Protein AF-A0AAJ6JDS1-F1 (afdb_monomer_lite)

Foldseek 3Di:
DVVVVLVVLVVVLVVVLVVQLVCLVVPPPDPVSSVVSVVVSVVVSVVSVVVSVVVVVD

Radius of gyration: 13.96 Å; chains: 1; bounding box: 32×16×36 Å

Sequence (58 aa):
MAAISVLIGVLIIVVVGAICFWAIDRFAPDGRLAQLLKLLVVLVCLGAIVQRLLALTY

Structure (mmCIF, N/CA/C/O backbone):
data_AF-A0AAJ6JDS1-F1
#
_entry.id   AF-A0AAJ6JDS1-F1
#
loop_
_atom_site.group_PDB
_atom_site.id
_atom_site.type_symbol
_atom_site.label_atom_id
_atom_site.label_alt_id
_atom_site.label_comp_id
_atom_site.label_asym_id
_atom_site.label_entity_id
_atom_site.label_seq_id
_atom_site.pdbx_PDB_ins_code
_atom_site.Cartn_x
_atom_site.Cartn_y
_atom_site.Cartn_z
_atom_site.occupancy
_atom_site.B_iso_or_equiv
_atom_site.auth_seq_id
_atom_site.auth_comp_id
_atom_site.auth_asym_id
_atom_site.auth_atom_id
_atom_site.pdbx_PDB_model_num
ATOM 1 N N . MET A 1 1 ? 12.351 -6.439 -21.779 1.00 58.56 1 MET A N 1
ATOM 2 C CA . MET A 1 1 ? 12.433 -6.948 -20.387 1.00 58.56 1 MET A CA 1
ATOM 3 C C . MET A 1 1 ? 11.953 -5.931 -19.344 1.00 58.56 1 MET A C 1
ATOM 5 O O . MET A 1 1 ? 11.340 -6.356 -18.377 1.00 58.56 1 MET A O 1
ATOM 9 N N . ALA A 1 2 ? 12.126 -4.616 -19.551 1.00 63.00 2 ALA A N 1
ATOM 10 C CA . ALA A 1 2 ? 11.688 -3.578 -18.600 1.00 63.00 2 ALA A CA 1
ATOM 11 C C . ALA A 1 2 ? 10.160 -3.473 -18.380 1.00 63.00 2 ALA A C 1
ATOM 13 O O . ALA A 1 2 ? 9.711 -3.180 -17.279 1.00 63.00 2 ALA A O 1
ATOM 14 N N . ALA A 1 3 ? 9.335 -3.755 -19.394 1.00 69.81 3 ALA A N 1
ATOM 15 C CA . ALA A 1 3 ? 7.877 -3.657 -19.247 1.00 69.81 3 ALA A CA 1
ATOM 16 C C . ALA A 1 3 ? 7.310 -4.646 -18.209 1.00 69.81 3 ALA A C 1
ATOM 18 O O . ALA A 1 3 ? 6.394 -4.310 -17.466 1.00 69.81 3 ALA A O 1
ATOM 19 N N . ILE A 1 4 ? 7.889 -5.849 -18.123 1.00 79.69 4 ILE A N 1
ATOM 20 C CA . ILE A 1 4 ? 7.415 -6.921 -17.236 1.00 79.69 4 ILE A CA 1
ATOM 21 C C . ILE A 1 4 ? 7.731 -6.588 -15.770 1.00 79.69 4 ILE A C 1
ATOM 23 O O . ILE A 1 4 ? 6.879 -6.772 -14.904 1.00 79.69 4 ILE A O 1
ATOM 27 N N . SER A 1 5 ? 8.917 -6.039 -15.480 1.00 77.06 5 SER A N 1
ATOM 28 C CA . SER A 1 5 ? 9.300 -5.643 -14.116 1.00 77.06 5 SER A CA 1
ATOM 29 C C . SER A 1 5 ? 8.462 -4.473 -13.592 1.00 77.06 5 SER A C 1
ATOM 31 O O . SER A 1 5 ? 8.073 -4.451 -12.420 1.00 77.06 5 SER A O 1
ATOM 33 N N . VAL A 1 6 ? 8.117 -3.526 -14.468 1.00 78.62 6 VAL A N 1
ATOM 34 C CA . VAL A 1 6 ? 7.189 -2.443 -14.129 1.00 78.62 6 VAL A CA 1
ATOM 35 C C . VAL A 1 6 ? 5.807 -3.017 -13.812 1.00 78.62 6 VAL A C 1
ATOM 37 O O . VAL A 1 6 ? 5.274 -2.710 -12.745 1.00 78.62 6 VAL A O 1
ATOM 40 N N . LEU A 1 7 ? 5.277 -3.903 -14.663 1.00 82.12 7 LEU A N 1
ATOM 41 C CA . LEU A 1 7 ? 3.954 -4.517 -14.494 1.00 82.12 7 LEU A CA 1
ATOM 42 C C . LEU A 1 7 ? 3.826 -5.302 -13.183 1.00 82.12 7 LEU A C 1
ATOM 44 O O . LEU A 1 7 ? 2.881 -5.079 -12.431 1.00 82.12 7 LEU A O 1
ATOM 48 N N . ILE A 1 8 ? 4.801 -6.167 -12.876 1.00 84.75 8 ILE A N 1
ATOM 49 C CA . ILE A 1 8 ? 4.837 -6.950 -11.627 1.00 84.75 8 ILE A CA 1
ATOM 50 C C . ILE A 1 8 ? 4.792 -6.018 -10.424 1.00 84.75 8 ILE A C 1
ATOM 52 O O . ILE A 1 8 ? 4.068 -6.236 -9.460 1.00 84.75 8 ILE A O 1
ATOM 56 N N . GLY A 1 9 ? 5.554 -4.939 -10.490 1.00 80.25 9 GLY A N 1
ATOM 57 C CA . GLY A 1 9 ? 5.617 -4.006 -9.396 1.00 80.25 9 GLY A CA 1
ATOM 58 C C . GLY A 1 9 ? 4.364 -3.159 -9.193 1.00 80.25 9 GLY A C 1
ATOM 59 O O . GLY A 1 9 ? 4.001 -2.889 -8.053 1.00 80.25 9 GLY A O 1
ATOM 60 N N . VAL A 1 10 ? 3.674 -2.779 -10.271 1.00 81.00 10 VAL A N 1
ATOM 61 C CA . VAL A 1 10 ? 2.345 -2.156 -10.168 1.00 81.00 10 VAL A CA 1
ATOM 62 C C . VAL A 1 10 ? 1.353 -3.149 -9.561 1.00 81.00 10 VAL A C 1
ATOM 64 O O . VAL A 1 10 ? 0.604 -2.784 -8.658 1.00 81.00 10 VAL A O 1
ATOM 67 N N . LEU A 1 11 ? 1.401 -4.415 -9.988 1.00 86.44 11 LEU A N 1
ATOM 68 C CA . LEU A 1 11 ? 0.544 -5.475 -9.461 1.00 86.44 11 LEU A CA 1
ATOM 69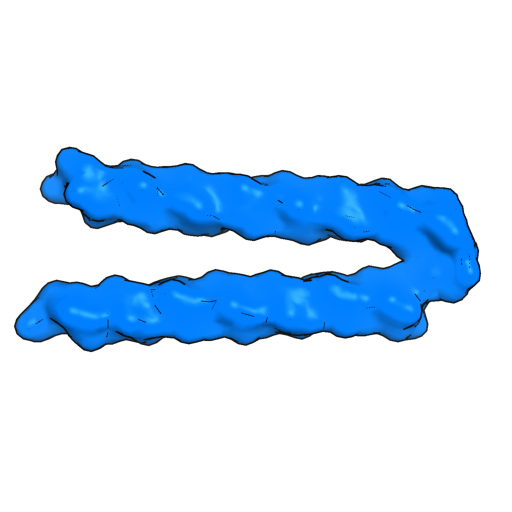 C C . LEU A 1 11 ? 0.742 -5.662 -7.948 1.00 86.44 11 LEU A C 1
ATOM 71 O O . LEU A 1 11 ? -0.235 -5.718 -7.209 1.00 86.44 11 LEU A O 1
ATOM 75 N N . ILE A 1 12 ? 1.994 -5.677 -7.474 1.00 85.38 12 ILE A N 1
ATOM 76 C CA . ILE A 1 12 ? 2.312 -5.768 -6.041 1.00 85.38 12 ILE A CA 1
ATOM 77 C C . ILE A 1 12 ? 1.727 -4.576 -5.276 1.00 85.38 12 ILE A C 1
ATOM 79 O O . ILE A 1 12 ? 1.107 -4.777 -4.236 1.00 85.38 12 ILE A O 1
ATOM 83 N N . ILE A 1 13 ? 1.867 -3.350 -5.788 1.00 81.38 13 ILE A N 1
ATOM 84 C CA . ILE A 1 13 ? 1.338 -2.149 -5.118 1.00 81.38 13 ILE A CA 1
ATOM 85 C C . ILE A 1 13 ? -0.186 -2.220 -4.986 1.00 81.38 13 ILE A C 1
ATOM 87 O O . ILE A 1 13 ? -0.721 -1.929 -3.917 1.00 81.38 13 ILE A O 1
ATOM 91 N N . VAL A 1 14 ? -0.886 -2.645 -6.041 1.00 83.44 14 VAL A N 1
ATOM 92 C CA . VAL A 1 14 ? -2.349 -2.787 -6.022 1.00 83.44 14 VAL A CA 1
ATOM 93 C C . VAL A 1 14 ? -2.785 -3.872 -5.034 1.00 83.44 14 VAL A C 1
ATOM 95 O O . VAL A 1 14 ? -3.698 -3.640 -4.243 1.00 83.44 14 VAL A O 1
ATOM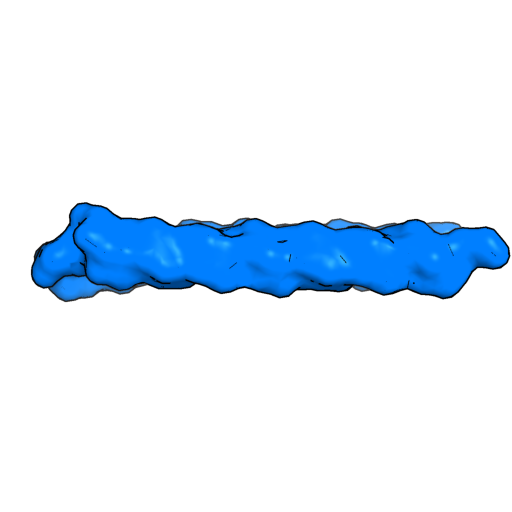 98 N N . VAL A 1 15 ? -2.115 -5.030 -5.028 1.00 86.44 15 VAL A N 1
ATOM 99 C CA . VAL A 1 15 ? -2.429 -6.144 -4.116 1.00 86.44 15 VAL A CA 1
ATOM 100 C C . VAL A 1 15 ? -2.188 -5.748 -2.658 1.00 86.44 15 VAL A C 1
ATOM 102 O O . VAL A 1 15 ? -3.061 -5.954 -1.817 1.00 86.44 15 VAL A O 1
ATOM 105 N N . VAL A 1 16 ? -1.045 -5.130 -2.353 1.00 82.19 16 VAL A N 1
ATOM 106 C CA . VAL A 1 16 ? -0.723 -4.665 -0.995 1.00 82.19 16 VAL A CA 1
ATOM 107 C C . VAL A 1 16 ? -1.708 -3.584 -0.547 1.00 82.19 16 VAL A C 1
ATOM 109 O O . VAL A 1 16 ? -2.223 -3.660 0.567 1.00 82.19 16 VAL A O 1
ATOM 112 N N . GLY A 1 17 ? -2.041 -2.626 -1.421 1.00 79.88 17 GLY A N 1
ATOM 113 C CA . GLY A 1 17 ? -3.033 -1.589 -1.138 1.00 79.88 17 GLY A CA 1
ATOM 114 C C . GLY A 1 17 ? -4.413 -2.167 -0.815 1.00 79.88 17 GLY A C 1
ATOM 115 O O . GLY A 1 17 ? -5.018 -1.783 0.185 1.00 79.88 17 GLY A O 1
ATOM 116 N N . ALA A 1 18 ? -4.882 -3.139 -1.602 1.00 81.62 18 ALA A N 1
ATOM 117 C CA . ALA A 1 18 ? -6.168 -3.800 -1.386 1.00 81.62 18 ALA A CA 1
ATOM 118 C C . ALA A 1 18 ? -6.211 -4.598 -0.072 1.00 81.62 18 ALA A C 1
ATOM 120 O O . ALA A 1 18 ? -7.184 -4.492 0.675 1.00 81.62 18 ALA A O 1
ATOM 121 N N . ILE A 1 19 ? -5.152 -5.351 0.249 1.00 84.19 19 ILE A N 1
ATOM 122 C CA . ILE A 1 19 ? -5.062 -6.126 1.499 1.00 84.19 19 ILE A CA 1
ATOM 123 C C . ILE A 1 19 ? -5.030 -5.194 2.711 1.00 84.19 19 ILE A C 1
ATOM 125 O O . ILE A 1 19 ? -5.742 -5.429 3.685 1.00 84.19 19 ILE A O 1
ATOM 129 N N . CYS A 1 20 ? -4.246 -4.117 2.653 1.00 78.12 20 CYS A N 1
ATOM 130 C CA . CYS A 1 20 ? -4.191 -3.118 3.714 1.00 78.12 20 CYS A CA 1
ATOM 131 C C . CYS A 1 20 ? -5.547 -2.434 3.924 1.00 78.12 20 CYS A C 1
ATOM 133 O O . CYS A 1 20 ? -5.985 -2.290 5.064 1.00 78.12 20 CYS A O 1
ATOM 135 N N . PHE A 1 21 ? -6.237 -2.059 2.844 1.00 71.38 21 PHE A N 1
ATOM 136 C CA . PHE A 1 21 ? -7.560 -1.441 2.927 1.00 71.38 21 PHE A CA 1
ATOM 137 C C . PHE A 1 21 ? -8.596 -2.397 3.532 1.00 71.38 21 PHE A C 1
ATOM 139 O O . PHE A 1 21 ? -9.365 -2.001 4.406 1.00 71.38 21 PHE A O 1
ATOM 146 N N . TRP A 1 22 ? -8.562 -3.669 3.128 1.00 80.88 22 TRP A N 1
ATOM 147 C CA . TRP A 1 22 ? -9.432 -4.710 3.672 1.00 80.88 22 TRP A CA 1
ATOM 148 C C . TRP A 1 22 ? -9.141 -5.011 5.146 1.00 80.88 22 TRP A C 1
ATOM 150 O O . TRP A 1 22 ? -10.065 -5.140 5.944 1.00 80.88 22 TRP A O 1
ATOM 160 N N . ALA A 1 23 ? -7.866 -5.073 5.537 1.00 74.06 23 ALA A N 1
ATOM 161 C CA . ALA A 1 23 ? -7.480 -5.289 6.925 1.00 74.06 23 ALA A CA 1
ATOM 162 C C . ALA A 1 23 ? -7.950 -4.136 7.827 1.00 74.06 23 ALA A C 1
ATOM 164 O O . ALA A 1 23 ? -8.461 -4.386 8.914 1.00 74.06 23 ALA A O 1
ATOM 165 N N . ILE A 1 24 ? -7.858 -2.879 7.381 1.00 69.00 24 ILE A N 1
ATOM 166 C CA . ILE A 1 24 ? -8.395 -1.757 8.164 1.00 69.00 24 ILE A CA 1
ATOM 167 C C . ILE A 1 24 ? -9.898 -1.913 8.388 1.00 69.00 2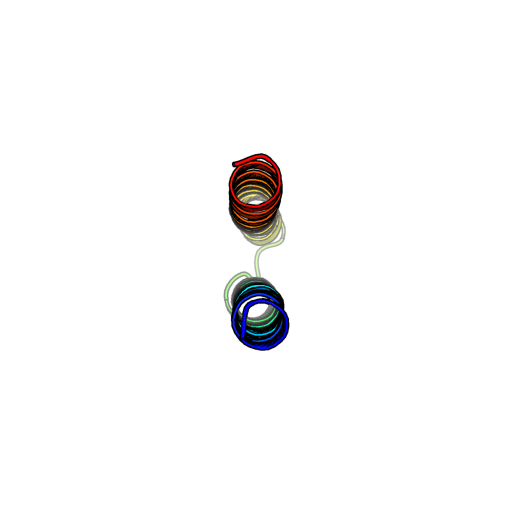4 ILE A C 1
ATOM 169 O O . ILE A 1 24 ? -10.363 -1.775 9.517 1.00 69.00 24 ILE A O 1
ATOM 173 N N . ASP A 1 25 ? -10.639 -2.208 7.321 1.00 71.50 25 ASP A N 1
ATOM 174 C CA . ASP A 1 25 ? -12.096 -2.334 7.371 1.00 71.50 25 ASP A CA 1
ATOM 175 C C . ASP A 1 25 ? -12.533 -3.510 8.262 1.00 71.50 25 ASP A C 1
ATOM 177 O O . ASP A 1 25 ? -13.493 -3.414 9.023 1.00 71.50 25 ASP A O 1
ATOM 181 N 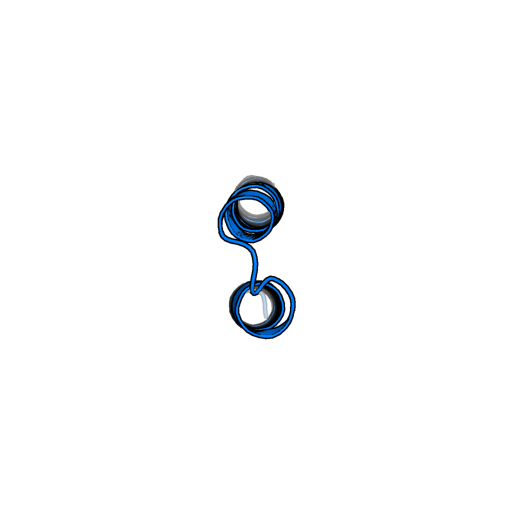N . ARG A 1 26 ? -11.767 -4.610 8.241 1.00 69.19 26 ARG A N 1
ATOM 182 C CA . ARG A 1 26 ? -12.052 -5.820 9.020 1.00 69.19 26 ARG A CA 1
ATOM 183 C C . ARG A 1 26 ? -11.662 -5.716 10.496 1.00 69.19 26 ARG A C 1
ATOM 185 O O . ARG A 1 26 ? -12.343 -6.314 11.327 1.00 69.19 26 ARG A O 1
ATOM 192 N N . PHE A 1 27 ? -10.560 -5.038 10.822 1.00 60.69 27 PHE A N 1
ATOM 193 C CA . PHE A 1 27 ? -9.974 -5.054 12.169 1.00 60.69 27 PHE A CA 1
ATOM 194 C C . PHE A 1 27 ? -10.255 -3.794 13.000 1.00 60.69 27 PHE A C 1
ATOM 196 O O . PHE A 1 27 ? -10.040 -3.831 14.210 1.00 60.69 27 PHE A O 1
ATOM 203 N N . ALA A 1 28 ? -10.758 -2.705 12.409 1.00 60.50 28 ALA A N 1
ATOM 204 C CA . ALA A 1 28 ? -11.099 -1.482 13.139 1.00 60.50 28 ALA A CA 1
ATOM 205 C C . ALA A 1 28 ? -12.619 -1.201 13.116 1.00 60.50 28 ALA A C 1
ATOM 207 O O . ALA A 1 28 ? -13.072 -0.367 12.331 1.00 60.50 28 ALA A O 1
ATOM 208 N N . PRO A 1 29 ? -13.419 -1.854 13.985 1.00 63.47 29 PRO A N 1
ATOM 209 C CA . PRO A 1 29 ? -14.845 -1.546 14.139 1.00 63.47 29 PRO A CA 1
ATOM 210 C C . PRO A 1 29 ? -15.093 -0.158 14.765 1.00 63.47 29 PRO A C 1
ATOM 212 O O . PRO A 1 29 ? -16.168 0.416 14.593 1.00 63.47 29 PRO A O 1
ATOM 215 N N . ASP A 1 30 ? -14.096 0.416 15.447 1.00 66.69 30 ASP A N 1
ATOM 216 C CA . ASP A 1 30 ? -14.146 1.762 16.018 1.00 66.69 30 ASP A CA 1
ATOM 217 C C . ASP A 1 30 ? -13.724 2.827 14.992 1.00 66.69 30 ASP A C 1
ATOM 219 O O . ASP A 1 30 ? -12.564 2.903 14.570 1.00 66.69 30 ASP A O 1
ATOM 223 N N . GLY A 1 31 ? -14.652 3.717 14.626 1.00 69.62 31 GLY A N 1
ATOM 224 C CA . GLY A 1 31 ? -14.468 4.681 13.530 1.00 69.62 31 GLY A CA 1
ATOM 225 C C . GLY A 1 31 ? -13.247 5.606 13.657 1.00 69.62 31 GLY A C 1
ATOM 226 O O . GLY A 1 31 ? -12.660 5.998 12.649 1.00 69.62 31 GLY A O 1
ATOM 227 N N . ARG A 1 32 ? -12.799 5.919 14.883 1.00 73.88 32 ARG A N 1
ATOM 228 C CA . ARG A 1 32 ? -11.606 6.755 15.122 1.00 73.88 32 ARG A CA 1
ATOM 229 C C . ARG A 1 32 ? -10.293 6.014 14.849 1.00 73.88 32 ARG A C 1
ATOM 231 O O . ARG A 1 32 ? -9.368 6.610 14.298 1.00 73.88 32 ARG A O 1
ATOM 238 N N . LEU A 1 33 ? -10.216 4.728 15.202 1.00 67.88 33 LEU A N 1
ATOM 239 C CA . LEU A 1 33 ? -9.045 3.890 14.926 1.00 67.88 33 LEU A CA 1
ATOM 240 C C . LEU A 1 33 ? -8.945 3.576 13.429 1.00 67.88 33 LEU A C 1
ATOM 242 O O . LEU A 1 33 ? -7.861 3.662 12.852 1.00 67.88 33 LEU A O 1
ATOM 246 N N . ALA A 1 34 ? -10.085 3.308 12.785 1.00 70.25 34 ALA A N 1
ATOM 247 C CA . ALA A 1 34 ? -10.157 3.080 11.344 1.00 70.25 34 ALA A CA 1
ATOM 248 C C . ALA A 1 34 ? -9.626 4.280 10.540 1.00 70.25 34 ALA A C 1
ATOM 250 O O . ALA A 1 34 ? -8.958 4.108 9.520 1.00 70.25 34 ALA A O 1
ATOM 251 N N . GLN A 1 35 ? -9.879 5.504 11.014 1.00 70.50 35 GLN A N 1
ATOM 252 C CA . GLN A 1 35 ? -9.431 6.727 10.349 1.00 70.50 35 GLN A CA 1
ATOM 253 C C . GLN A 1 35 ? -7.910 6.938 10.454 1.00 70.50 35 GLN A C 1
ATOM 255 O O . GLN A 1 35 ? -7.279 7.304 9.464 1.00 70.50 35 GLN A O 1
ATOM 260 N N . LEU A 1 36 ? -7.309 6.654 11.617 1.00 74.75 36 LEU A N 1
ATOM 261 C CA . LEU A 1 36 ? -5.851 6.685 11.807 1.00 74.75 36 LEU A CA 1
ATOM 262 C C . LEU A 1 36 ? -5.143 5.628 10.950 1.00 74.75 36 LEU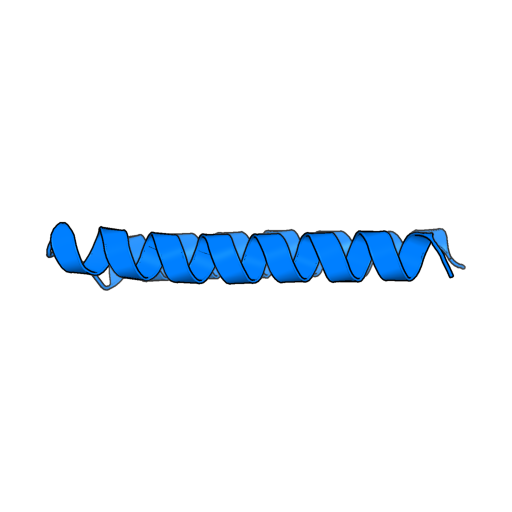 A C 1
ATOM 264 O O . LEU A 1 36 ? -4.124 5.917 10.322 1.00 74.75 36 LEU A O 1
ATOM 268 N N . LEU A 1 37 ? -5.703 4.420 10.875 1.00 75.50 37 LEU A N 1
ATOM 269 C CA . LEU A 1 37 ? -5.107 3.330 10.106 1.00 75.50 37 LEU A CA 1
ATOM 270 C C . LEU A 1 37 ? -5.249 3.552 8.588 1.00 75.50 37 LEU A C 1
ATOM 272 O O . LEU A 1 37 ? -4.301 3.301 7.845 1.00 75.50 37 LEU A O 1
ATOM 276 N N . LYS A 1 38 ? -6.371 4.127 8.125 1.00 71.06 38 LYS A N 1
ATOM 277 C CA . LYS A 1 38 ? -6.517 4.624 6.741 1.00 71.06 38 LYS A CA 1
ATOM 278 C C . LYS A 1 38 ? -5.441 5.648 6.388 1.00 71.06 38 LYS A C 1
ATOM 280 O O . LYS A 1 38 ? -4.875 5.574 5.302 1.00 71.06 38 LYS A O 1
ATOM 285 N N . LEU A 1 39 ? -5.127 6.562 7.306 1.00 79.12 39 LEU A N 1
ATOM 286 C CA . LEU A 1 39 ? -4.062 7.553 7.134 1.00 79.12 39 LEU A CA 1
ATOM 287 C C . LEU A 1 39 ? -2.687 6.892 6.958 1.00 79.12 39 LEU A C 1
ATOM 289 O O . LEU A 1 39 ? -1.935 7.275 6.064 1.00 79.12 39 LEU A O 1
ATOM 293 N N . LEU A 1 40 ? -2.390 5.860 7.755 1.00 78.81 40 LEU A N 1
ATOM 294 C CA . LEU A 1 40 ? -1.156 5.081 7.632 1.00 78.81 40 LEU A CA 1
ATOM 295 C C . LEU A 1 40 ? -1.053 4.399 6.257 1.00 78.81 40 LEU A C 1
ATOM 297 O O . LEU A 1 40 ? -0.016 4.481 5.604 1.00 78.81 40 LEU A O 1
ATOM 301 N N . VAL A 1 41 ? -2.134 3.770 5.787 1.00 80.94 41 VAL A N 1
ATOM 302 C CA . VAL A 1 41 ? -2.166 3.103 4.473 1.00 80.94 41 VAL A CA 1
ATOM 303 C C . VAL A 1 41 ? -2.037 4.097 3.326 1.00 80.94 41 VAL A C 1
ATOM 305 O O . VAL A 1 41 ? -1.283 3.842 2.390 1.00 80.94 41 VAL A O 1
ATOM 308 N N . VAL A 1 42 ? -2.689 5.260 3.417 1.00 78.75 42 VAL A N 1
ATOM 309 C CA . VAL A 1 42 ? -2.501 6.356 2.455 1.00 78.75 42 VAL A CA 1
ATOM 310 C C . VAL A 1 42 ? -1.033 6.785 2.397 1.00 78.75 42 VAL A C 1
ATOM 312 O O . VAL A 1 42 ? -0.508 6.981 1.303 1.00 78.75 42 VAL A O 1
ATOM 315 N N . LEU A 1 43 ? -0.348 6.869 3.541 1.00 79.19 43 LEU A N 1
ATOM 316 C CA . LEU A 1 43 ? 1.066 7.243 3.601 1.00 79.19 43 LEU A CA 1
ATOM 317 C C . LEU A 1 43 ? 1.980 6.185 2.958 1.00 79.19 43 LEU A C 1
ATOM 319 O O . LEU A 1 43 ? 2.908 6.539 2.231 1.00 79.19 43 LEU A O 1
ATOM 323 N N . VAL A 1 44 ? 1.688 4.893 3.151 1.00 80.62 44 VAL A N 1
ATOM 324 C CA . VAL A 1 44 ? 2.408 3.792 2.483 1.00 80.62 44 VAL A CA 1
ATOM 325 C C . VAL A 1 44 ? 2.146 3.793 0.974 1.00 80.62 44 VAL A C 1
ATOM 327 O O . VAL A 1 44 ? 3.088 3.655 0.195 1.00 80.62 44 VAL A O 1
ATOM 330 N N . CYS A 1 45 ? 0.900 4.008 0.538 1.00 76.38 45 CYS A N 1
ATOM 331 C CA . CYS A 1 45 ? 0.566 4.141 -0.881 1.00 76.38 45 CYS A CA 1
ATOM 332 C C . CYS A 1 45 ? 1.285 5.334 -1.527 1.00 76.38 45 CYS A C 1
ATOM 334 O O . CYS A 1 45 ? 1.856 5.181 -2.605 1.00 76.38 45 CYS A O 1
ATOM 336 N N . LEU A 1 46 ? 1.324 6.494 -0.864 1.00 75.50 46 LEU A N 1
ATOM 337 C CA . LEU A 1 46 ? 2.099 7.658 -1.308 1.00 75.50 46 LEU A CA 1
ATOM 338 C C . LEU A 1 46 ? 3.593 7.335 -1.417 1.00 75.50 46 LEU A C 1
ATOM 340 O O . LEU A 1 46 ? 4.200 7.631 -2.444 1.00 75.50 46 LEU A O 1
ATOM 344 N N . GLY A 1 47 ? 4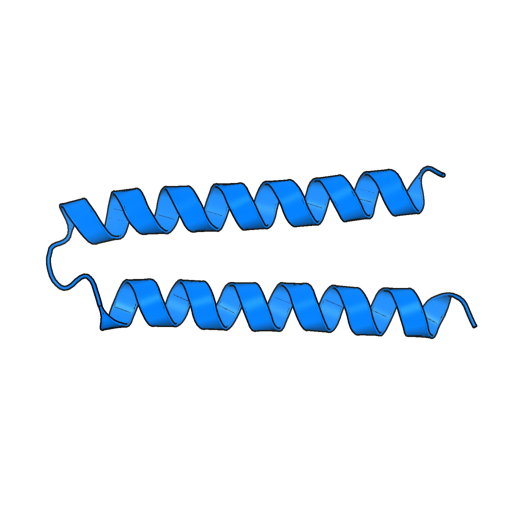.174 6.676 -0.411 1.00 79.25 47 GLY A N 1
ATOM 345 C CA . GLY A 1 47 ? 5.575 6.245 -0.438 1.00 79.25 47 GLY A CA 1
ATOM 346 C C . GLY A 1 47 ? 5.882 5.298 -1.602 1.00 79.25 47 GLY A C 1
ATOM 347 O O . GLY A 1 47 ? 6.868 5.489 -2.313 1.00 79.25 47 GLY A O 1
ATOM 348 N N . ALA A 1 48 ? 4.998 4.334 -1.865 1.00 74.56 48 ALA A N 1
ATOM 349 C CA . ALA A 1 48 ? 5.137 3.402 -2.980 1.00 74.56 48 ALA A CA 1
ATOM 350 C C . ALA A 1 48 ? 5.032 4.096 -4.353 1.00 74.56 48 ALA A C 1
ATOM 352 O O . ALA A 1 48 ? 5.789 3.769 -5.271 1.00 74.56 48 ALA A O 1
ATOM 353 N N . ILE A 1 49 ? 4.135 5.080 -4.495 1.00 72.19 49 ILE A N 1
ATOM 354 C CA . ILE A 1 49 ? 4.016 5.912 -5.704 1.00 72.19 49 ILE A CA 1
ATOM 355 C C . ILE A 1 49 ? 5.286 6.749 -5.906 1.00 72.19 49 ILE A C 1
ATOM 357 O O . ILE A 1 49 ? 5.814 6.795 -7.015 1.00 72.19 49 ILE A O 1
ATOM 361 N N . VAL A 1 50 ? 5.822 7.356 -4.843 1.00 78.12 50 VAL A N 1
ATOM 362 C CA . VAL A 1 50 ? 7.072 8.131 -4.900 1.00 78.12 50 VAL A CA 1
ATOM 363 C C . VAL A 1 50 ? 8.254 7.246 -5.290 1.00 78.12 50 VAL A C 1
ATOM 365 O O . VAL A 1 50 ? 9.011 7.622 -6.179 1.00 78.12 50 VAL A O 1
ATOM 368 N N . GLN A 1 51 ? 8.394 6.050 -4.706 1.00 72.06 51 GLN A N 1
ATOM 369 C CA . GLN A 1 51 ? 9.447 5.101 -5.091 1.00 72.06 51 GLN A CA 1
ATOM 370 C C . GLN A 1 51 ? 9.350 4.692 -6.564 1.00 72.06 51 GLN A C 1
ATOM 372 O O . GLN A 1 51 ? 10.372 4.511 -7.220 1.00 72.06 51 GLN A O 1
ATOM 377 N N . ARG A 1 52 ? 8.130 4.566 -7.097 1.00 66.62 52 ARG A N 1
ATOM 378 C CA . ARG A 1 52 ? 7.894 4.282 -8.518 1.00 66.62 52 ARG A CA 1
ATOM 379 C C . ARG A 1 52 ? 8.249 5.460 -9.416 1.00 66.62 52 ARG A C 1
ATOM 381 O O . ARG A 1 52 ? 8.875 5.232 -10.442 1.00 66.62 52 ARG A O 1
ATOM 388 N N . LEU A 1 53 ? 7.891 6.690 -9.037 1.00 69.12 53 LEU A N 1
ATOM 389 C CA . LEU A 1 53 ? 8.305 7.893 -9.766 1.00 69.12 53 LEU A CA 1
ATOM 390 C C . LEU A 1 53 ? 9.829 8.033 -9.779 1.00 69.12 53 LEU A C 1
ATOM 392 O O . LEU A 1 53 ? 10.411 8.269 -10.833 1.00 69.12 53 LEU A O 1
ATOM 396 N N . LEU A 1 54 ? 10.480 7.834 -8.634 1.00 64.00 54 LEU A N 1
ATOM 397 C CA . LEU A 1 54 ? 11.938 7.859 -8.523 1.00 64.00 54 LEU A CA 1
ATOM 398 C C . LEU A 1 54 ? 12.588 6.793 -9.409 1.00 64.00 54 LEU A C 1
ATOM 400 O O . LEU A 1 54 ? 13.506 7.107 -10.156 1.00 64.00 54 LEU A O 1
ATOM 404 N N . ALA A 1 55 ? 12.065 5.566 -9.391 1.00 65.75 55 ALA A N 1
ATOM 405 C CA . ALA A 1 55 ? 12.549 4.474 -10.233 1.00 65.75 55 ALA A CA 1
ATOM 406 C C . ALA A 1 55 ? 12.255 4.650 -11.735 1.00 65.75 55 ALA A C 1
ATOM 408 O O . ALA A 1 55 ? 12.823 3.926 -12.540 1.00 65.75 55 ALA A O 1
ATOM 409 N N . LEU A 1 56 ? 11.347 5.554 -12.119 1.00 62.66 56 LEU A N 1
ATOM 410 C CA . LEU A 1 56 ? 11.100 5.927 -13.517 1.00 62.66 56 LEU A CA 1
ATOM 411 C C . LEU A 1 56 ? 11.992 7.100 -13.964 1.00 62.66 56 LEU A C 1
ATOM 413 O O . LEU A 1 56 ? 12.158 7.322 -15.159 1.00 62.66 56 LEU A O 1
ATOM 417 N N . THR A 1 57 ? 12.525 7.868 -13.007 1.00 62.72 57 THR A N 1
ATOM 418 C CA . THR A 1 57 ? 13.355 9.058 -13.254 1.00 62.72 57 THR A CA 1
ATOM 419 C C . THR A 1 57 ? 14.853 8.721 -13.346 1.00 62.72 57 THR A C 1
ATOM 421 O O . THR A 1 57 ? 15.606 9.508 -13.915 1.00 62.72 57 THR A O 1
ATOM 424 N N . TYR A 1 58 ? 15.284 7.574 -12.803 1.00 47.88 58 TYR A N 1
ATOM 425 C CA . TYR A 1 58 ? 16.643 7.021 -12.914 1.00 47.88 58 TYR A CA 1
ATOM 426 C C . TYR A 1 58 ? 16.676 5.885 -13.939 1.00 47.88 58 TYR A C 1
ATOM 428 O O . TYR A 1 58 ? 17.625 5.846 -14.751 1.00 47.88 58 TYR A O 1
#

pLDDT: mean 73.95, std 8.02, range [47.88, 86.44]

Secondary structure (DSSP, 8-state):
-HHHHHHHHHHHHHHHHHHHHHHHHHH--SHHHHHHHHHHHHHHHHHHHHHHHHHHH-